Protein AF-A0A1I2HPX8-F1 (afdb_monomer)

Radius of gyration: 11.85 Å; Cα contacts (8 Å, |Δi|>4): 59; chains: 1; bounding box: 22×30×31 Å

Secondary structure (DSSP, 8-state):
------SPP-TTS--HHHHHHHHHHHHTT--HHHHHHHTT--HHHHHHHHHHH--EETTEE---HHHHHHHH-

Sequence (73 aa):
MPPISLAEPSGRYLTFEEREEIAILMAMSKGVREI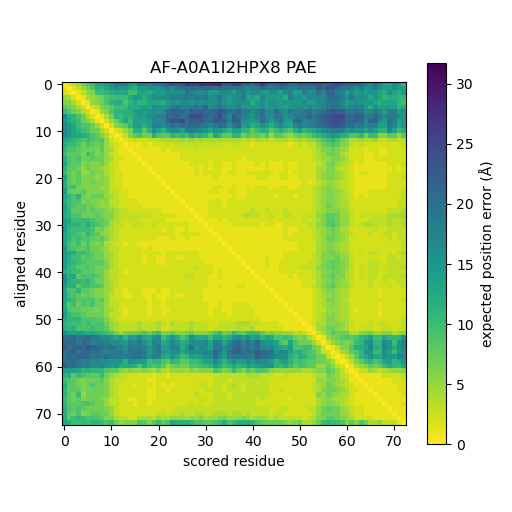ARALGRDPGTISRELRRNAATRGGKQEYRATVAQWKAQ

Foldseek 3Di:
DPDQDQDDDDPVADGLVLLVLLQVVVVVVHDLVVSCVVVVHDSVRSVVLLVVQQDCDPNDRHRDSVVSSVVVD

pLDDT: mean 83.71, std 14.16, range [53.78, 97.25]

Nearest PDB structures (foldseek):
  3clo-assembly1_B  TM=6.476E-01  e=6.647E-01  Bacteroides thetaiotaomicron VPI-5482
  1pdn-assembly1_C  TM=7.385E-01  e=1.331E+00  Drosophila melanogaster
  4zms-assembly1_B  TM=5.273E-01  e=4.552E-01  Streptococcus pneumoniae R6
  3qp5-assembly2_C  TM=6.373E-01  e=1.417E+00  Chromobacterium violaceum
  3qp5-assembly2_D  TM=4.668E-01  e=1.173E+00  Chromobacterium violaceum

Structure (mmCIF, N/CA/C/O backbone):
data_AF-A0A1I2HPX8-F1
#
_entry.id   AF-A0A1I2HPX8-F1
#
loop_
_atom_site.group_PDB
_atom_site.id
_atom_site.type_symbol
_atom_site.label_atom_id
_atom_site.label_alt_id
_atom_site.label_comp_id
_atom_site.label_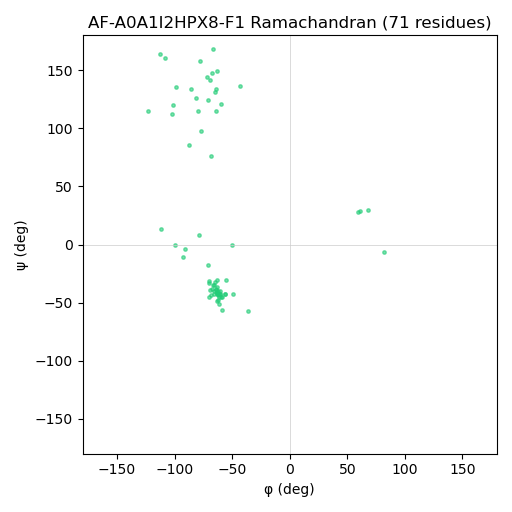asym_id
_atom_site.label_entity_id
_atom_site.label_seq_id
_atom_site.pdbx_PDB_ins_code
_atom_site.Cartn_x
_atom_site.Cartn_y
_atom_site.Cartn_z
_atom_site.occupancy
_atom_site.B_iso_or_equiv
_atom_site.auth_seq_id
_atom_site.auth_comp_id
_atom_site.auth_asym_id
_atom_site.auth_atom_id
_atom_site.pdbx_PDB_model_num
ATOM 1 N N . MET A 1 1 ? 6.736 18.628 -12.996 1.00 55.44 1 MET A N 1
ATOM 2 C CA . MET A 1 1 ? 6.544 17.265 -12.457 1.00 55.44 1 MET A CA 1
ATOM 3 C C . MET A 1 1 ? 6.632 16.319 -13.643 1.00 55.44 1 MET A C 1
ATOM 5 O O . MET A 1 1 ? 5.906 16.572 -14.599 1.00 55.44 1 MET A O 1
ATOM 9 N N . PRO A 1 2 ? 7.562 15.351 -13.666 1.00 54.66 2 PRO A N 1
ATOM 10 C CA . PRO A 1 2 ? 7.625 14.384 -14.759 1.00 54.66 2 PRO A CA 1
ATOM 11 C C . PRO A 1 2 ? 6.330 13.547 -14.794 1.00 54.66 2 PRO A C 1
ATOM 13 O O . PRO A 1 2 ? 5.692 13.384 -13.748 1.00 54.66 2 PRO A O 1
ATOM 16 N N . PRO A 1 3 ? 5.897 13.080 -15.977 1.00 65.81 3 PRO A N 1
ATOM 17 C CA . PRO A 1 3 ? 4.674 12.297 -16.114 1.00 65.81 3 PRO A CA 1
ATOM 18 C C . PRO A 1 3 ? 4.806 10.965 -15.373 1.00 65.81 3 PRO A C 1
ATOM 20 O O . PRO A 1 3 ? 5.811 10.272 -15.510 1.00 65.81 3 PRO A O 1
ATOM 23 N N . ILE A 1 4 ? 3.777 10.603 -14.601 1.00 65.38 4 ILE A N 1
ATOM 24 C CA . ILE A 1 4 ? 3.713 9.306 -13.924 1.00 65.38 4 ILE A CA 1
ATOM 25 C C . ILE A 1 4 ? 3.665 8.212 -14.992 1.00 65.38 4 ILE A C 1
ATOM 27 O O . ILE A 1 4 ? 2.694 8.116 -15.741 1.00 65.38 4 ILE A O 1
ATOM 31 N N . SER A 1 5 ? 4.707 7.383 -15.053 1.00 65.81 5 SER A N 1
ATOM 32 C CA . SER A 1 5 ? 4.685 6.186 -15.891 1.00 65.81 5 SER A CA 1
ATOM 33 C C . SER A 1 5 ? 3.736 5.147 -15.291 1.00 65.81 5 SER A C 1
ATOM 35 O O . SER A 1 5 ? 3.885 4.766 -14.127 1.00 65.81 5 SER A O 1
ATOM 37 N N . LEU A 1 6 ? 2.770 4.707 -16.099 1.00 64.38 6 LEU A N 1
ATOM 38 C CA . LEU A 1 6 ? 1.847 3.606 -15.801 1.00 64.38 6 LEU A CA 1
ATOM 39 C C . LEU A 1 6 ? 2.383 2.248 -16.289 1.00 64.38 6 LEU A C 1
ATOM 41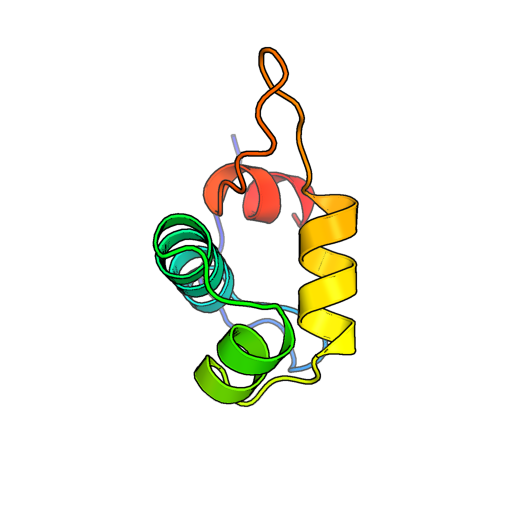 O O . LEU A 1 6 ? 1.735 1.229 -16.076 1.00 64.38 6 LEU A O 1
ATOM 45 N N . ALA A 1 7 ? 3.537 2.230 -16.967 1.00 59.41 7 ALA A N 1
ATOM 46 C CA . ALA A 1 7 ? 4.106 1.019 -17.549 1.00 59.41 7 ALA A CA 1
ATOM 47 C C . ALA A 1 7 ? 4.556 0.018 -16.472 1.00 59.41 7 ALA A C 1
ATOM 49 O O . ALA A 1 7 ? 5.011 0.413 -15.394 1.00 59.41 7 ALA A O 1
ATOM 50 N N . GLU A 1 8 ? 4.457 -1.277 -16.790 1.00 55.22 8 GLU A N 1
ATOM 51 C CA . GLU A 1 8 ? 4.829 -2.356 -15.879 1.00 55.22 8 GLU A CA 1
ATOM 52 C C . GLU A 1 8 ? 6.308 -2.267 -15.479 1.00 55.22 8 GLU A C 1
ATOM 54 O O . GLU A 1 8 ? 7.198 -2.354 -16.333 1.00 55.22 8 GLU A O 1
ATOM 59 N N . PRO A 1 9 ? 6.628 -2.146 -14.183 1.00 60.28 9 PRO A N 1
ATOM 60 C CA . PRO A 1 9 ? 7.959 -2.490 -13.751 1.00 60.28 9 PRO A CA 1
ATOM 61 C C . PRO A 1 9 ? 8.137 -4.005 -13.874 1.00 60.28 9 PRO A C 1
ATOM 63 O O . PRO A 1 9 ? 7.243 -4.771 -13.519 1.00 60.28 9 PRO A O 1
ATOM 66 N N . SER A 1 10 ? 9.328 -4.449 -14.297 1.00 59.28 10 SER A N 1
ATOM 67 C CA . SER A 1 10 ? 9.728 -5.860 -14.174 1.00 59.28 10 SER A CA 1
ATOM 68 C C . SER A 1 10 ? 9.321 -6.375 -12.788 1.00 59.28 10 SER A C 1
ATOM 70 O O . SER A 1 10 ? 9.515 -5.636 -11.816 1.00 59.28 10 SER A O 1
ATOM 72 N N . GLY A 1 11 ? 8.748 -7.585 -12.699 1.00 65.62 11 GLY A N 1
ATOM 73 C CA . GLY A 1 11 ? 7.936 -8.102 -11.575 1.00 65.62 11 GLY A CA 1
ATOM 74 C C . GLY A 1 11 ? 8.494 -7.979 -10.144 1.00 65.62 11 GLY A C 1
ATOM 75 O O . GLY A 1 11 ? 7.828 -8.347 -9.184 1.00 65.62 11 GLY A O 1
ATOM 76 N N . ARG A 1 12 ? 9.689 -7.422 -9.966 1.00 77.31 12 ARG A N 1
ATOM 77 C CA . ARG A 1 12 ? 10.260 -6.926 -8.716 1.00 77.31 12 ARG A CA 1
ATOM 78 C C . ARG A 1 12 ? 9.532 -5.722 -8.095 1.00 77.31 12 ARG A C 1
ATOM 80 O O . ARG A 1 12 ? 9.566 -5.614 -6.869 1.00 77.31 12 ARG A O 1
ATOM 87 N N . TYR A 1 13 ? 8.932 -4.814 -8.872 1.00 83.88 13 TYR A N 1
ATOM 88 C CA . TYR A 1 13 ? 8.266 -3.618 -8.317 1.00 83.88 13 TYR A CA 1
ATOM 89 C C . TYR A 1 13 ? 6.747 -3.642 -8.517 1.00 83.88 13 TYR A C 1
ATOM 91 O O . TYR A 1 13 ? 6.226 -4.442 -9.293 1.00 83.88 13 TYR A O 1
ATOM 99 N N . LEU A 1 14 ? 6.056 -2.777 -7.767 1.00 89.50 14 LEU A N 1
ATOM 100 C CA . LEU A 1 14 ? 4.613 -2.577 -7.876 1.00 89.50 14 LEU A CA 1
ATOM 101 C C . LEU A 1 14 ? 4.296 -1.551 -8.966 1.00 89.50 14 LEU A C 1
ATOM 103 O O . LEU A 1 14 ? 4.919 -0.479 -8.981 1.00 89.50 14 LEU A O 1
ATOM 107 N N . THR A 1 15 ? 3.328 -1.873 -9.822 1.00 90.88 15 THR A N 1
ATOM 108 C CA . THR A 1 15 ? 2.735 -0.956 -10.805 1.00 90.88 15 THR A CA 1
ATOM 109 C C . THR A 1 15 ? 1.953 0.149 -10.094 1.00 90.88 15 THR A C 1
ATOM 111 O O . THR A 1 15 ? 1.687 0.084 -8.889 1.00 90.88 15 THR A O 1
ATOM 114 N N . PHE A 1 16 ? 1.565 1.189 -10.832 1.00 90.31 16 PHE A N 1
ATOM 115 C CA . PHE A 1 16 ? 0.661 2.197 -10.283 1.00 90.31 16 PHE A CA 1
ATOM 116 C C . PHE A 1 16 ? -0.714 1.606 -9.932 1.00 90.31 16 PHE A C 1
ATOM 118 O O . PHE A 1 16 ? -1.231 1.900 -8.858 1.00 90.31 16 PHE A O 1
ATOM 125 N N . GLU A 1 17 ? -1.254 0.736 -10.787 1.00 92.00 17 GLU A N 1
ATOM 126 C CA . GLU A 1 17 ? -2.529 0.041 -10.567 1.00 92.00 17 GLU A CA 1
ATOM 127 C C . GLU A 1 17 ? -2.507 -0.791 -9.278 1.00 92.00 17 GLU A C 1
ATOM 129 O O . GLU A 1 17 ? -3.391 -0.667 -8.437 1.00 92.00 17 GLU A O 1
ATOM 134 N N . GLU A 1 18 ? -1.431 -1.544 -9.036 1.00 94.06 18 GLU A N 1
ATOM 135 C CA . GLU A 1 18 ? -1.281 -2.309 -7.795 1.00 94.06 18 GLU A CA 1
ATOM 136 C C . GLU A 1 18 ? -1.218 -1.396 -6.569 1.00 94.06 18 GLU A C 1
ATOM 138 O O . GLU A 1 18 ? -1.750 -1.734 -5.514 1.00 94.06 18 GLU A O 1
ATOM 143 N N . ARG A 1 19 ? -0.586 -0.221 -6.679 1.00 94.62 19 ARG A N 1
ATOM 144 C CA . ARG A 1 19 ? -0.582 0.771 -5.593 1.00 94.62 19 ARG A CA 1
ATOM 145 C C . ARG A 1 19 ? -1.975 1.350 -5.367 1.00 94.62 19 ARG A C 1
ATOM 147 O O . ARG A 1 19 ? -2.333 1.602 -4.219 1.00 94.62 19 ARG A O 1
ATOM 154 N N . GLU A 1 20 ? -2.750 1.585 -6.419 1.00 95.12 20 GLU A N 1
ATOM 155 C CA . GLU A 1 20 ? -4.129 2.058 -6.293 1.00 95.12 20 GLU A CA 1
ATOM 156 C C . GLU A 1 20 ? -4.995 1.032 -5.558 1.00 95.12 20 GLU A C 1
ATOM 158 O O . GLU A 1 20 ? -5.633 1.367 -4.559 1.00 95.12 20 GLU A O 1
ATOM 163 N N . GLU A 1 21 ? -4.904 -0.235 -5.948 1.00 96.19 21 GLU A N 1
ATOM 164 C CA . GLU A 1 21 ? -5.648 -1.323 -5.317 1.00 96.19 21 GLU A CA 1
ATOM 165 C C . GLU A 1 21 ? -5.236 -1.524 -3.843 1.00 96.19 21 GLU A C 1
ATOM 167 O O . GLU A 1 21 ? -6.08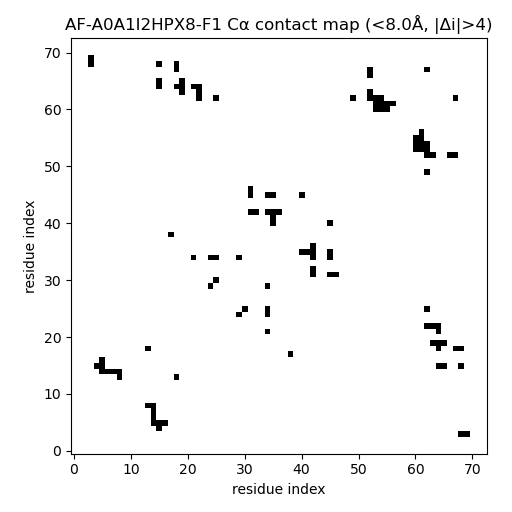6 -1.696 -2.967 1.00 96.19 21 GLU A O 1
ATOM 172 N N . ILE A 1 22 ? -3.941 -1.388 -3.509 1.00 95.06 22 ILE A N 1
ATOM 173 C CA . ILE A 1 22 ? -3.480 -1.348 -2.105 1.00 95.06 22 ILE A CA 1
ATOM 174 C C . ILE A 1 22 ? -4.184 -0.225 -1.330 1.00 95.06 22 ILE A C 1
ATOM 176 O O . ILE A 1 22 ? -4.579 -0.438 -0.182 1.00 95.06 22 ILE A O 1
ATOM 180 N N . ALA A 1 23 ? -4.340 0.967 -1.916 1.00 93.88 23 ALA A N 1
ATOM 181 C CA . ALA A 1 23 ? -4.982 2.100 -1.249 1.00 93.88 23 ALA A CA 1
ATOM 182 C C . ALA A 1 23 ? -6.468 1.837 -0.966 1.00 93.88 23 ALA A C 1
ATOM 184 O O . ALA A 1 23 ? -6.930 2.111 0.145 1.00 93.88 23 ALA A O 1
ATOM 185 N N . ILE A 1 24 ? -7.189 1.258 -1.930 1.00 95.12 24 ILE A N 1
ATOM 186 C CA . ILE A 1 24 ? -8.603 0.880 -1.789 1.00 95.12 24 ILE A CA 1
ATOM 187 C C . ILE A 1 24 ? -8.762 -0.156 -0.673 1.00 95.12 24 ILE A C 1
ATOM 189 O O . ILE A 1 24 ? -9.535 0.043 0.267 1.00 95.12 24 ILE A O 1
ATOM 193 N N . LEU A 1 25 ? -7.979 -1.234 -0.712 1.00 95.25 25 LEU A N 1
ATOM 194 C CA . LEU A 1 25 ? -8.079 -2.312 0.271 1.00 95.25 25 LEU A CA 1
ATOM 195 C C . LEU A 1 25 ? -7.665 -1.860 1.682 1.00 95.25 25 LEU A C 1
ATOM 197 O O . LEU A 1 25 ? -8.280 -2.273 2.668 1.00 95.25 25 LEU A O 1
ATOM 201 N N . MET A 1 26 ? -6.677 -0.969 1.800 1.00 92.06 26 MET A N 1
ATOM 202 C CA . MET A 1 26 ? -6.324 -0.335 3.076 1.00 92.06 26 MET A CA 1
ATOM 203 C C . MET A 1 26 ? -7.466 0.528 3.625 1.00 92.06 26 MET A C 1
ATOM 205 O O . MET A 1 26 ? -7.737 0.472 4.824 1.00 92.06 26 MET A O 1
ATOM 209 N N . ALA A 1 27 ? -8.170 1.286 2.775 1.00 91.44 27 ALA A N 1
ATOM 210 C CA . ALA A 1 27 ? -9.346 2.058 3.188 1.00 91.44 27 ALA A CA 1
ATOM 211 C C . ALA A 1 27 ? -10.489 1.150 3.681 1.00 91.44 27 ALA A C 1
ATOM 213 O O . ALA A 1 27 ? -11.220 1.510 4.601 1.00 91.44 27 ALA A O 1
ATOM 214 N N . MET A 1 28 ? -10.583 -0.070 3.144 1.00 93.56 28 MET A N 1
ATOM 215 C CA . MET A 1 28 ? -11.477 -1.134 3.621 1.00 93.56 28 MET A CA 1
ATOM 216 C C . MET A 1 28 ? -10.958 -1.871 4.872 1.00 93.56 28 MET A C 1
ATOM 218 O O . MET A 1 28 ? -11.541 -2.877 5.275 1.00 93.56 28 MET A O 1
ATOM 222 N N . SER A 1 29 ? -9.872 -1.398 5.494 1.00 92.00 29 SER A N 1
ATOM 223 C CA . SER A 1 29 ? -9.225 -2.004 6.670 1.00 92.00 29 SER A CA 1
ATOM 224 C C . SER A 1 29 ? -8.733 -3.445 6.459 1.00 92.00 29 SER A C 1
ATOM 226 O O . SER A 1 29 ? -8.654 -4.222 7.412 1.00 92.00 29 SER A O 1
ATOM 228 N N . LYS A 1 30 ? -8.391 -3.821 5.219 1.00 95.38 30 LYS A N 1
ATOM 229 C CA . LYS A 1 30 ? -7.837 -5.147 4.909 1.00 95.38 30 LYS A CA 1
ATOM 230 C C . LYS A 1 30 ? -6.407 -5.292 5.414 1.00 95.38 30 LYS A C 1
ATOM 232 O O . LYS A 1 30 ? -5.604 -4.360 5.380 1.00 95.38 30 LYS A O 1
ATOM 237 N N . GLY A 1 31 ? -6.073 -6.496 5.869 1.00 94.00 31 GLY A N 1
ATOM 238 C CA . GLY A 1 31 ? -4.733 -6.812 6.355 1.00 94.00 31 GLY A CA 1
ATOM 239 C C . GLY A 1 31 ? -3.729 -7.037 5.221 1.00 94.00 31 GLY A C 1
ATOM 240 O O . GLY A 1 31 ? -4.087 -7.451 4.122 1.00 94.00 31 GLY A O 1
ATOM 241 N N . VAL A 1 32 ? -2.431 -6.885 5.511 1.00 95.88 32 VAL A N 1
ATOM 242 C CA . VAL A 1 32 ? -1.329 -7.084 4.540 1.00 95.88 32 VAL A CA 1
ATOM 243 C C . VAL A 1 32 ? -1.434 -8.409 3.773 1.00 95.88 32 VAL A C 1
ATOM 245 O O . VAL A 1 32 ? -1.211 -8.442 2.567 1.00 95.88 32 VAL A O 1
ATOM 248 N N . ARG A 1 33 ? -1.774 -9.511 4.457 1.00 97.25 33 ARG A N 1
ATOM 249 C CA . ARG A 1 33 ? -1.899 -10.838 3.826 1.00 97.25 33 ARG A CA 1
ATOM 250 C C . ARG A 1 33 ? -3.111 -10.943 2.900 1.00 97.25 33 ARG A C 1
ATOM 252 O O . ARG A 1 33 ? -3.038 -11.655 1.905 1.00 97.25 33 ARG A O 1
ATOM 259 N N . GLU A 1 34 ? -4.204 -10.259 3.228 1.00 97.25 34 GLU A N 1
ATOM 260 C CA . GLU A 1 34 ? -5.399 -10.222 2.381 1.00 97.25 34 GLU A CA 1
ATOM 261 C C . GLU A 1 34 ? -5.122 -9.419 1.116 1.00 97.25 34 GLU A C 1
ATOM 263 O O . GLU A 1 34 ? -5.406 -9.900 0.027 1.00 97.25 34 GLU A O 1
ATOM 268 N N . ILE A 1 35 ? -4.477 -8.259 1.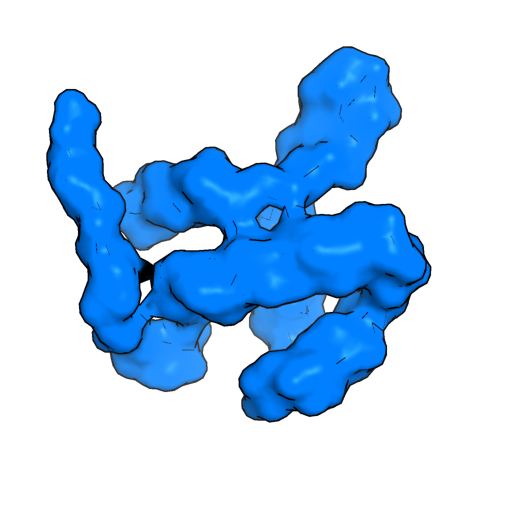257 1.00 96.50 35 ILE A N 1
ATOM 269 C CA . ILE A 1 35 ? -4.049 -7.414 0.135 1.00 96.50 35 ILE A CA 1
ATOM 270 C C . ILE A 1 35 ? -3.091 -8.177 -0.785 1.00 96.50 35 ILE A C 1
ATOM 272 O O . ILE A 1 35 ? -3.249 -8.183 -2.001 1.00 96.50 35 ILE A O 1
ATOM 276 N N . ALA A 1 36 ? -2.116 -8.878 -0.206 1.00 95.94 36 ALA A N 1
ATOM 277 C CA . ALA A 1 36 ? -1.156 -9.679 -0.958 1.00 95.94 36 ALA A CA 1
ATOM 278 C C . ALA A 1 36 ? -1.830 -10.798 -1.769 1.00 95.94 36 ALA A C 1
ATOM 280 O O . ALA A 1 36 ? -1.501 -10.991 -2.937 1.00 95.94 36 ALA A O 1
ATOM 281 N N . ARG A 1 37 ? -2.813 -11.492 -1.175 1.00 96.81 37 ARG A N 1
ATOM 282 C CA . ARG A 1 37 ? -3.636 -12.488 -1.879 1.00 96.81 37 ARG A CA 1
ATOM 283 C C . ARG A 1 37 ? -4.497 -11.836 -2.967 1.00 96.81 37 ARG A C 1
ATOM 285 O O . ARG A 1 37 ? -4.576 -12.396 -4.052 1.00 96.81 37 ARG A O 1
ATOM 292 N N . ALA A 1 38 ? -5.054 -10.661 -2.662 1.00 96.12 38 ALA A N 1
ATOM 293 C CA . ALA A 1 38 ? -5.677 -9.691 -3.566 1.00 96.12 38 ALA A CA 1
ATOM 294 C C . ALA A 1 38 ? -4.973 -9.599 -4.926 1.00 96.12 38 ALA A C 1
ATOM 296 O O . ALA A 1 38 ? -5.534 -9.826 -5.991 1.00 96.12 38 ALA A O 1
ATOM 297 N N . LEU A 1 39 ? -3.685 -9.285 -4.820 1.00 92.69 39 LEU A N 1
ATOM 298 C CA . LEU A 1 39 ? -2.829 -8.861 -5.922 1.00 92.69 39 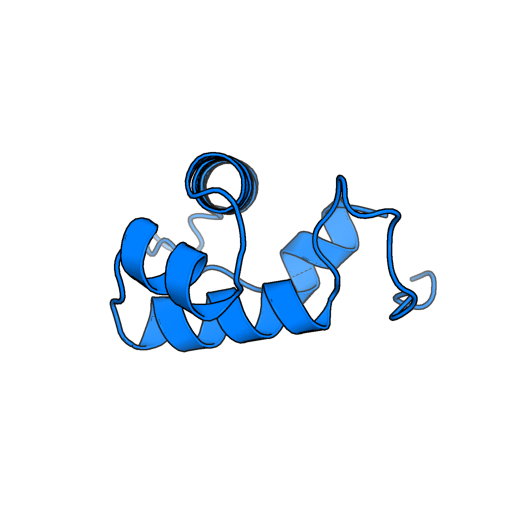LEU A CA 1
ATOM 299 C C . LEU A 1 39 ? -1.941 -9.974 -6.485 1.00 92.69 39 LEU A C 1
ATOM 301 O O . LEU A 1 39 ? -1.119 -9.716 -7.357 1.00 92.69 39 LEU A O 1
ATOM 305 N N . GLY A 1 40 ? -2.015 -11.195 -5.945 1.00 93.44 40 GLY A N 1
ATOM 306 C CA . GLY A 1 40 ? -1.081 -12.266 -6.309 1.00 93.44 40 GLY A CA 1
ATOM 307 C C . GLY A 1 40 ? 0.385 -11.936 -5.983 1.00 93.44 40 GLY A C 1
ATOM 308 O O . GLY A 1 40 ? 1.299 -12.403 -6.662 1.00 93.44 40 GLY A O 1
ATOM 309 N N . ARG A 1 41 ? 0.632 -11.117 -4.953 1.00 93.44 41 ARG A N 1
ATOM 310 C CA . ARG A 1 41 ? 1.971 -10.663 -4.547 1.00 93.44 41 ARG A CA 1
ATOM 311 C C . ARG A 1 41 ? 2.432 -11.301 -3.244 1.00 93.44 41 ARG A C 1
ATOM 313 O O . ARG A 1 41 ? 1.644 -11.766 -2.428 1.00 93.44 41 ARG A O 1
ATOM 320 N N . ASP A 1 42 ? 3.744 -11.266 -3.021 1.00 93.38 42 ASP A N 1
ATOM 321 C CA . ASP A 1 42 ? 4.331 -11.645 -1.737 1.00 93.38 42 ASP A CA 1
ATOM 322 C C . ASP A 1 42 ? 3.884 -10.668 -0.623 1.00 93.38 42 ASP A C 1
ATOM 324 O O . ASP A 1 42 ? 4.025 -9.448 -0.789 1.00 93.38 42 ASP A O 1
ATOM 328 N N . PRO A 1 43 ? 3.408 -11.153 0.542 1.00 95.19 43 PRO A N 1
ATOM 329 C CA . PRO A 1 43 ? 3.075 -10.295 1.680 1.00 95.19 43 PRO A CA 1
ATOM 330 C C . PRO A 1 43 ? 4.228 -9.393 2.136 1.00 95.19 43 PRO A C 1
ATOM 332 O O . PRO A 1 43 ? 3.993 -8.282 2.617 1.00 95.19 43 PRO A O 1
ATOM 335 N N . GLY A 1 44 ? 5.480 -9.829 1.965 1.00 94.62 44 GLY A N 1
ATOM 336 C CA . GLY A 1 44 ? 6.658 -9.012 2.236 1.00 94.62 44 GLY A CA 1
ATOM 337 C C . GLY A 1 44 ? 6.774 -7.812 1.295 1.00 94.62 44 GLY A C 1
ATOM 338 O O . GLY A 1 44 ? 7.193 -6.742 1.738 1.00 94.62 44 GLY A O 1
ATOM 339 N N . THR A 1 45 ? 6.366 -7.936 0.029 1.00 93.62 45 THR A N 1
ATOM 340 C CA . THR A 1 45 ? 6.316 -6.811 -0.922 1.00 93.62 45 THR A CA 1
ATOM 341 C C . THR A 1 45 ? 5.321 -5.755 -0.462 1.00 93.62 45 THR A C 1
ATOM 343 O O . THR A 1 45 ? 5.703 -4.591 -0.335 1.00 93.62 45 THR A O 1
ATOM 346 N N . ILE A 1 46 ? 4.103 -6.165 -0.101 1.00 94.19 46 ILE A N 1
ATOM 347 C CA . ILE A 1 46 ? 3.074 -5.254 0.420 1.00 94.19 46 ILE A CA 1
ATOM 348 C C . ILE A 1 46 ? 3.524 -4.612 1.741 1.00 94.19 46 ILE A C 1
ATOM 350 O O . ILE A 1 46 ? 3.416 -3.402 1.918 1.00 94.19 46 ILE A O 1
ATOM 354 N N . SER A 1 47 ? 4.111 -5.384 2.661 1.00 93.69 47 SER A N 1
ATOM 355 C CA . SER A 1 47 ? 4.609 -4.843 3.934 1.00 93.69 47 SER A CA 1
ATOM 356 C C . SER A 1 47 ? 5.711 -3.798 3.740 1.00 93.69 47 SER A C 1
ATOM 358 O O . SER A 1 47 ? 5.676 -2.745 4.380 1.00 93.69 47 SER A O 1
ATOM 360 N N . ARG A 1 48 ? 6.688 -4.062 2.861 1.00 92.50 48 ARG A N 1
ATOM 361 C CA . ARG A 1 48 ? 7.773 -3.113 2.554 1.00 92.50 48 ARG A CA 1
ATOM 362 C C . ARG A 1 48 ? 7.233 -1.831 1.934 1.00 92.50 48 ARG A C 1
ATOM 364 O O . ARG A 1 48 ? 7.678 -0.750 2.311 1.00 92.50 48 ARG A O 1
ATOM 371 N N . GLU A 1 49 ? 6.284 -1.962 1.016 1.00 92.94 49 GLU A N 1
ATOM 372 C CA . GLU A 1 49 ? 5.605 -0.844 0.372 1.00 92.94 49 GLU A CA 1
ATOM 373 C C . GLU A 1 49 ? 4.894 0.047 1.397 1.00 92.94 49 GLU A C 1
ATOM 375 O O . GLU A 1 49 ? 5.207 1.234 1.514 1.00 92.94 49 GLU A O 1
ATOM 380 N N . LEU A 1 50 ? 4.009 -0.543 2.204 1.00 91.81 50 LEU A N 1
ATOM 381 C CA . LEU A 1 50 ? 3.259 0.175 3.233 1.00 91.81 50 LEU A CA 1
ATOM 382 C C . LEU A 1 50 ? 4.185 0.808 4.271 1.00 91.81 50 LEU A C 1
ATOM 384 O O . LEU A 1 50 ? 3.965 1.946 4.661 1.00 91.81 50 LEU A O 1
ATOM 388 N N . ARG A 1 51 ? 5.255 0.123 4.692 1.00 89.50 51 ARG A N 1
ATOM 389 C CA . ARG A 1 51 ? 6.230 0.683 5.642 1.00 89.50 51 ARG A CA 1
ATOM 390 C C . ARG A 1 51 ? 6.951 1.902 5.067 1.00 89.50 51 ARG A C 1
ATOM 392 O O . ARG A 1 51 ? 7.141 2.880 5.780 1.00 89.50 51 ARG A O 1
ATOM 399 N N . ARG A 1 52 ? 7.355 1.855 3.794 1.00 87.44 52 ARG A N 1
ATOM 400 C CA . ARG A 1 52 ? 8.061 2.960 3.122 1.00 87.44 52 ARG A CA 1
ATOM 401 C C . ARG A 1 52 ? 7.145 4.162 2.869 1.00 87.44 52 ARG A C 1
ATOM 403 O O . ARG A 1 52 ? 7.607 5.303 2.878 1.00 87.44 52 ARG A O 1
ATOM 410 N N . ASN A 1 53 ? 5.859 3.905 2.646 1.00 87.69 53 ASN A N 1
ATOM 411 C CA . ASN A 1 53 ? 4.866 4.910 2.268 1.00 87.69 53 ASN A CA 1
ATOM 412 C C . ASN A 1 53 ? 3.813 5.193 3.345 1.00 87.69 53 ASN A C 1
ATOM 414 O O . ASN A 1 53 ? 2.835 5.887 3.074 1.00 87.69 53 ASN A O 1
ATOM 418 N N . ALA A 1 54 ? 4.050 4.740 4.575 1.00 74.44 54 ALA A N 1
ATOM 419 C CA . ALA A 1 54 ? 3.313 5.129 5.766 1.00 74.44 54 ALA A CA 1
ATOM 420 C C . ALA A 1 54 ? 3.609 6.598 6.094 1.00 74.44 54 ALA A C 1
ATOM 422 O O . ALA A 1 54 ? 4.407 6.914 6.972 1.00 74.44 54 ALA A O 1
ATOM 423 N N . ALA A 1 55 ? 3.008 7.518 5.346 1.00 62.78 55 ALA A N 1
ATOM 424 C CA . ALA A 1 55 ? 3.039 8.923 5.694 1.00 62.78 55 ALA A CA 1
ATOM 425 C C . ALA A 1 55 ? 1.997 9.168 6.791 1.00 62.78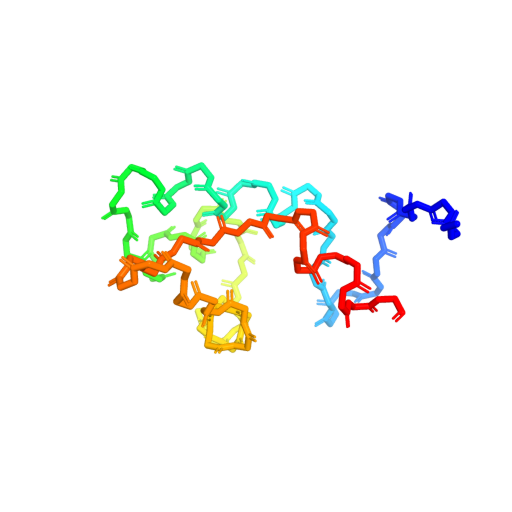 55 ALA A C 1
ATOM 427 O O . ALA A 1 55 ? 0.796 9.044 6.561 1.00 62.78 55 ALA A O 1
ATOM 428 N N . THR A 1 56 ? 2.450 9.537 7.984 1.00 56.91 56 THR A N 1
ATOM 429 C CA . THR A 1 56 ? 1.591 10.129 9.010 1.00 56.91 56 THR A CA 1
ATOM 430 C C . THR A 1 56 ? 1.345 11.582 8.623 1.00 56.91 56 THR A C 1
ATOM 432 O O . THR A 1 56 ? 2.181 12.450 8.868 1.00 56.91 56 THR A O 1
ATOM 435 N N . ARG A 1 57 ? 0.207 11.882 7.993 1.00 53.78 57 ARG A N 1
ATOM 436 C CA . ARG A 1 57 ? -0.242 13.271 7.830 1.00 53.78 57 ARG A CA 1
ATOM 437 C C . ARG A 1 57 ? -1.337 13.520 8.861 1.00 53.78 57 ARG A C 1
ATOM 439 O O . ARG A 1 57 ? -2.390 12.900 8.804 1.00 53.78 57 ARG A O 1
ATOM 446 N N . GLY A 1 58 ? -1.061 14.376 9.846 1.00 55.44 58 GLY A N 1
ATOM 447 C CA . GLY A 1 58 ? -2.025 14.694 10.910 1.00 55.44 58 GLY A CA 1
ATOM 448 C C . GLY A 1 58 ? -2.329 13.535 11.870 1.00 55.44 58 GLY A C 1
ATOM 449 O O . GLY A 1 58 ? -3.439 13.443 12.377 1.00 55.44 58 GLY A O 1
ATOM 450 N N . GLY A 1 59 ? -1.374 12.623 12.095 1.00 60.09 59 GLY A N 1
ATOM 451 C CA . GLY A 1 59 ? -1.531 11.504 13.037 1.00 60.09 59 GLY A CA 1
ATOM 452 C C . GLY A 1 59 ? -2.297 10.290 12.497 1.00 60.09 59 GLY A C 1
ATOM 453 O O . GLY A 1 59 ? -2.307 9.254 13.157 1.00 60.09 59 GLY A O 1
ATOM 454 N N . LYS A 1 60 ? -2.871 10.366 11.287 1.00 62.34 60 LYS A N 1
ATOM 455 C CA . LYS A 1 60 ? -3.443 9.210 10.581 1.00 62.34 60 LYS A CA 1
ATOM 456 C C . LYS A 1 60 ? -2.464 8.656 9.551 1.00 62.34 60 LYS A C 1
ATOM 458 O O . LYS A 1 60 ? -1.819 9.401 8.813 1.00 62.34 60 LYS A O 1
ATOM 463 N N . GLN A 1 61 ? -2.347 7.334 9.536 1.00 67.06 61 GLN A N 1
ATOM 464 C CA . GLN A 1 61 ? -1.506 6.589 8.609 1.00 67.06 61 GLN A CA 1
ATOM 465 C C . G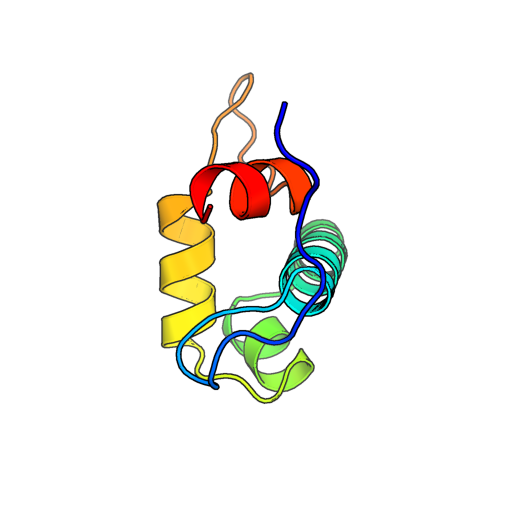LN A 1 61 ? -2.324 6.311 7.342 1.00 67.06 61 GLN A C 1
ATOM 467 O O . GLN A 1 61 ? -2.984 5.283 7.232 1.00 67.06 61 GLN A O 1
ATOM 472 N N . GLU A 1 62 ? -2.334 7.264 6.410 1.00 80.81 62 GLU A N 1
ATOM 473 C CA . GLU A 1 62 ? -3.063 7.141 5.143 1.00 80.81 62 GLU A CA 1
ATOM 474 C C . GLU A 1 62 ? -2.101 6.784 4.010 1.00 80.81 62 GLU A C 1
ATOM 476 O O . GLU A 1 62 ? -1.161 7.523 3.700 1.00 80.81 62 GLU A O 1
ATOM 481 N N . TYR A 1 63 ? -2.339 5.638 3.375 1.00 89.62 63 TYR A N 1
ATOM 482 C CA . TYR A 1 63 ? -1.593 5.227 2.194 1.00 89.62 63 TYR A CA 1
ATOM 483 C C . TYR A 1 63 ? -2.166 5.914 0.946 1.00 89.62 63 TYR A C 1
ATOM 485 O O . TYR A 1 63 ? -3.360 5.823 0.672 1.00 89.62 63 TYR A O 1
ATOM 493 N N . ARG A 1 64 ? -1.313 6.601 0.175 1.00 90.38 64 ARG A N 1
ATOM 494 C CA . ARG A 1 64 ? -1.695 7.283 -1.074 1.00 90.38 64 ARG A CA 1
ATOM 495 C C . ARG A 1 64 ? -0.855 6.769 -2.239 1.00 90.38 64 ARG A C 1
ATOM 497 O O . ARG A 1 64 ? 0.347 7.036 -2.287 1.00 90.38 64 ARG A O 1
ATOM 504 N N . ALA A 1 65 ? -1.502 6.114 -3.204 1.00 91.56 65 ALA A N 1
ATOM 505 C CA . ALA A 1 65 ? -0.851 5.514 -4.372 1.00 91.56 65 ALA A CA 1
ATOM 506 C C . ALA A 1 65 ? -0.020 6.521 -5.184 1.00 91.56 65 ALA A C 1
ATOM 508 O O . ALA A 1 65 ? 1.123 6.249 -5.538 1.00 91.56 65 ALA A O 1
ATOM 509 N N . THR A 1 66 ? -0.544 7.729 -5.405 1.00 90.25 66 THR A N 1
ATOM 510 C CA . THR A 1 66 ? 0.148 8.794 -6.152 1.00 90.25 66 THR A CA 1
ATOM 511 C C . THR A 1 66 ? 1.426 9.271 -5.468 1.00 90.25 66 THR A C 1
ATOM 513 O O . THR A 1 66 ? 2.436 9.492 -6.132 1.00 90.25 66 THR A O 1
ATOM 516 N N . VAL A 1 67 ? 1.421 9.380 -4.135 1.00 89.12 67 VAL A N 1
ATOM 517 C CA . VAL A 1 67 ? 2.616 9.738 -3.353 1.00 89.12 67 VAL A CA 1
ATOM 518 C C . VAL A 1 67 ? 3.640 8.609 -3.406 1.00 89.12 67 VAL A C 1
ATOM 520 O O . VAL A 1 67 ? 4.828 8.868 -3.592 1.00 89.12 67 VAL A O 1
ATOM 523 N N . ALA A 1 68 ? 3.183 7.365 -3.261 1.00 89.81 68 ALA A N 1
ATOM 524 C CA . ALA A 1 68 ? 4.034 6.188 -3.354 1.00 89.81 68 ALA A CA 1
ATOM 525 C C . ALA A 1 68 ? 4.698 6.066 -4.734 1.00 89.81 68 ALA A C 1
ATOM 527 O O . ALA A 1 68 ? 5.893 5.797 -4.815 1.00 89.81 68 ALA A O 1
ATOM 528 N N . GLN A 1 69 ? 3.944 6.326 -5.802 1.00 90.12 69 GLN A N 1
ATOM 529 C CA . GLN A 1 69 ? 4.432 6.300 -7.177 1.00 90.12 69 GLN A CA 1
ATOM 530 C C . GLN A 1 69 ? 5.396 7.445 -7.484 1.00 90.12 69 GLN A C 1
ATOM 532 O O . GLN A 1 69 ? 6.388 7.241 -8.176 1.00 90.12 69 GLN A O 1
ATOM 537 N N . TRP A 1 70 ? 5.140 8.648 -6.966 1.00 88.12 70 TRP A N 1
ATOM 538 C CA . TRP A 1 70 ? 6.072 9.768 -7.106 1.00 88.12 70 TRP A CA 1
ATOM 539 C C . TRP A 1 70 ? 7.414 9.480 -6.423 1.00 88.12 70 TRP A C 1
ATOM 541 O O . TRP A 1 70 ? 8.456 9.767 -6.993 1.00 88.12 70 TRP A O 1
ATOM 551 N N . LYS A 1 71 ? 7.397 8.855 -5.240 1.00 84.88 71 LYS A N 1
ATOM 552 C CA . LYS A 1 71 ? 8.615 8.438 -4.523 1.00 84.88 71 LYS A CA 1
ATOM 553 C C . LYS A 1 71 ? 9.359 7.265 -5.172 1.00 84.88 71 LYS A C 1
ATOM 555 O O . LYS A 1 71 ? 10.488 6.990 -4.777 1.00 84.88 71 LYS A O 1
ATOM 560 N N . ALA A 1 72 ? 8.699 6.513 -6.051 1.00 83.19 72 ALA A N 1
ATOM 561 C CA . ALA A 1 72 ? 9.270 5.348 -6.721 1.00 83.19 72 ALA A CA 1
ATOM 562 C C . ALA A 1 72 ? 9.91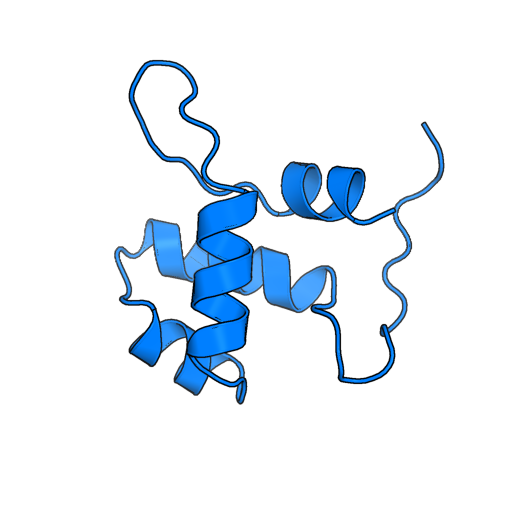4 5.680 -8.080 1.00 83.19 72 ALA A C 1
ATOM 564 O O . ALA A 1 72 ? 10.570 4.803 -8.641 1.00 83.19 72 ALA A O 1
ATOM 565 N N . GLN A 1 73 ? 9.699 6.898 -8.591 1.00 75.69 73 GLN A N 1
ATOM 566 C CA . GLN A 1 73 ? 10.326 7.437 -9.802 1.00 75.69 73 GLN A CA 1
ATOM 567 C C . GLN A 1 73 ? 11.673 8.094 -9.512 1.00 75.69 73 GLN A C 1
ATOM 569 O O . GLN A 1 73 ? 11.872 8.568 -8.370 1.00 75.69 73 GLN A O 1
#

Organism: NCBI:txid68239

Solvent-accessible surface area (backbone atoms only — not comparable to full-atom values): 4448 Å² total; per-residue (Å²): 130,83,80,83,74,73,66,81,49,68,90,88,51,81,34,53,67,58,36,43,53,52,31,56,40,48,74,70,68,52,50,57,63,55,50,12,62,72,69,78,46,58,43,66,58,47,47,52,49,50,65,76,41,56,44,64,63,92,84,42,77,55,62,49,34,69,62,46,50,59,71,71,103

Mean predicted aligned error: 6.2 Å

InterPro domains:
  IPR025246 Transposase IS30-like HTH domain [PF13936] (10-53)
  IPR051917 Transposase/Integrase Enzymes [PTHR10948] (10-72)